Protein AF-A0A430BQP4-F1 (afdb_monomer_lite)

Secondary structure (DSSP, 8-state):
--SSTTTTTS-HHHHHHHHHHHHHHHHHHHHHHHHTT-HHHHHHHHHHHHHHHHHHTT-HHHHHHHHTTGGGGT-S---TTS-HHHHHHHHHHHTTTTT---

Foldseek 3Di:
DPCVVCCVVVDLLVVLVVLLVVLVVLLVVLVVCVVVVVPVSNVVSLVVQLVVLVCQVVPVSNQVSNQVVCVSNVHPHDPPPHGVSVVSNVVSVCSVVVVDDD

Sequence (102 aa):
AMAEEARVRADPELRAGRFVESWQAMQRDRTARERSGDKEGAERLRGRMETLAGGLHRDAQLESALVRRAPGLGLKVVEKDRSIGRELERSLERGRDRGMSL

Structure (mmCIF, N/CA/C/O backbone):
data_AF-A0A430BQP4-F1
#
_entry.id   AF-A0A430BQP4-F1
#
loop_
_atom_site.group_PDB
_atom_site.id
_atom_site.type_symbol
_atom_site.label_atom_id
_atom_site.label_alt_id
_atom_site.label_comp_id
_atom_site.label_asym_id
_atom_site.label_entity_id
_atom_site.label_seq_id
_atom_site.pdbx_PDB_ins_code
_atom_site.Cartn_x
_atom_site.Cartn_y
_atom_site.Cartn_z
_atom_site.occupancy
_atom_site.B_iso_or_equiv
_atom_site.auth_seq_id
_atom_site.auth_comp_id
_atom_site.auth_asym_id
_atom_site.auth_atom_id
_atom_site.pdbx_PDB_model_num
ATOM 1 N N . ALA A 1 1 ? 1.898 -16.234 -30.789 1.00 49.19 1 ALA A N 1
ATOM 2 C CA . ALA A 1 1 ? 1.332 -15.982 -29.450 1.00 49.19 1 ALA A CA 1
ATOM 3 C C . ALA A 1 1 ? 2.291 -15.118 -28.616 1.00 49.19 1 ALA A C 1
ATOM 5 O O . ALA A 1 1 ? 2.940 -15.643 -27.733 1.00 49.19 1 ALA A O 1
ATOM 6 N N . MET A 1 2 ? 2.446 -13.824 -28.941 1.00 52.06 2 MET A N 1
ATOM 7 C CA . MET A 1 2 ? 3.423 -12.916 -28.281 1.00 52.06 2 MET A CA 1
ATOM 8 C C . MET A 1 2 ? 2.921 -11.453 -28.182 1.00 52.06 2 MET A C 1
ATOM 10 O O . MET A 1 2 ? 3.693 -10.541 -27.909 1.00 52.06 2 MET A O 1
ATOM 14 N N . ALA A 1 3 ? 1.647 -11.179 -28.493 1.00 49.12 3 ALA A N 1
ATOM 15 C CA . ALA A 1 3 ? 1.129 -9.806 -28.617 1.00 49.12 3 ALA A CA 1
ATOM 16 C C . ALA A 1 3 ? 0.273 -9.357 -27.420 1.00 49.12 3 ALA A C 1
ATOM 18 O O . ALA A 1 3 ? 0.019 -8.166 -27.253 1.00 49.12 3 ALA A O 1
ATOM 19 N N . GLU A 1 4 ? -0.166 -10.287 -26.572 1.00 45.06 4 GLU A N 1
ATOM 20 C CA . GLU A 1 4 ? -1.063 -9.986 -25.449 1.00 45.06 4 GLU A CA 1
ATOM 21 C C . GLU A 1 4 ? -0.286 -9.534 -24.198 1.00 45.06 4 GLU A C 1
ATOM 23 O O . GLU A 1 4 ? -0.686 -8.592 -23.512 1.00 45.06 4 GLU A O 1
ATOM 28 N N . GLU A 1 5 ? 0.928 -10.059 -24.009 1.00 43.72 5 GLU A N 1
ATOM 29 C CA . GLU A 1 5 ? 1.919 -9.567 -23.037 1.00 43.72 5 GLU A CA 1
ATOM 30 C C . GLU A 1 5 ? 2.393 -8.133 -23.366 1.00 43.72 5 GLU A C 1
ATOM 32 O O . GLU A 1 5 ? 2.785 -7.367 -22.484 1.00 43.72 5 GLU A O 1
ATOM 37 N N . ALA A 1 6 ? 2.267 -7.717 -24.634 1.00 47.44 6 ALA A N 1
ATOM 38 C CA . ALA A 1 6 ? 2.596 -6.376 -25.114 1.00 47.44 6 ALA A CA 1
ATOM 39 C C . ALA A 1 6 ? 1.510 -5.316 -24.828 1.00 47.44 6 ALA A C 1
ATOM 41 O O . ALA A 1 6 ? 1.741 -4.134 -25.067 1.00 47.44 6 ALA A O 1
ATOM 42 N N . ARG A 1 7 ? 0.349 -5.702 -24.281 1.00 43.75 7 ARG A N 1
ATOM 43 C CA . ARG A 1 7 ? -0.763 -4.789 -23.929 1.00 43.75 7 ARG A CA 1
ATOM 44 C C . ARG A 1 7 ? -0.940 -4.602 -22.425 1.00 43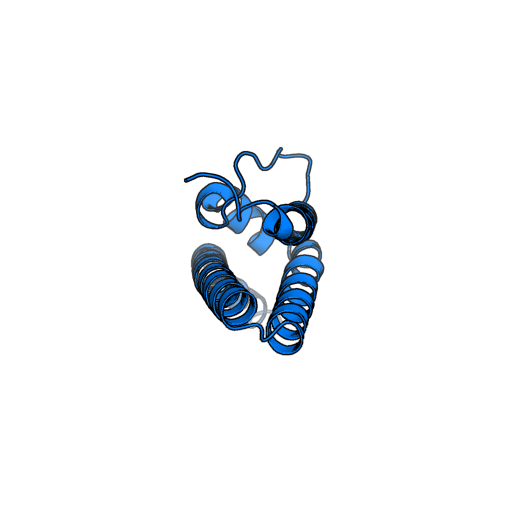.75 7 ARG A C 1
ATOM 46 O O . ARG A 1 7 ? -1.458 -3.592 -21.971 1.00 43.75 7 ARG A O 1
ATOM 53 N N . VAL A 1 8 ? -0.383 -5.501 -21.622 1.00 48.19 8 VAL A N 1
ATOM 54 C CA . VAL A 1 8 ? -0.040 -5.232 -20.212 1.00 48.19 8 VAL A CA 1
ATOM 55 C C . VAL A 1 8 ? 1.035 -4.124 -20.122 1.00 48.19 8 VAL A C 1
ATOM 57 O O . VAL A 1 8 ? 1.121 -3.427 -19.113 1.00 48.19 8 VAL A O 1
ATOM 60 N N . ARG A 1 9 ? 1.753 -3.911 -21.232 1.00 49.41 9 ARG A N 1
ATOM 61 C CA . ARG A 1 9 ? 2.582 -2.765 -21.649 1.00 49.41 9 ARG A CA 1
ATOM 62 C C . ARG A 1 9 ? 1.785 -1.522 -22.122 1.00 49.41 9 ARG A C 1
ATOM 64 O O . ARG A 1 9 ? 2.380 -0.649 -22.737 1.00 49.41 9 ARG A O 1
ATOM 71 N N . ALA A 1 10 ? 0.467 -1.430 -21.895 1.00 57.72 10 ALA A N 1
ATOM 72 C CA . ALA A 1 10 ? -0.336 -0.305 -22.402 1.00 57.72 10 ALA A CA 1
ATOM 73 C C . ALA A 1 10 ? -0.186 1.000 -21.606 1.00 57.72 10 ALA A C 1
ATOM 75 O O . ALA A 1 10 ? -0.288 2.047 -22.219 1.00 57.72 10 ALA A O 1
ATOM 76 N N . ASP A 1 11 ? 0.074 0.961 -20.296 1.00 69.38 11 ASP A N 1
ATOM 77 C CA . ASP A 1 11 ? 0.784 2.039 -19.594 1.00 69.38 11 ASP A CA 1
ATOM 78 C C . ASP A 1 11 ? 1.085 1.591 -18.148 1.00 69.38 11 ASP A C 1
ATOM 80 O O . ASP A 1 11 ? 0.159 1.483 -17.328 1.00 69.38 11 ASP A O 1
ATOM 84 N N . PRO A 1 12 ? 2.341 1.272 -17.787 1.00 71.69 12 PRO A N 1
ATOM 85 C CA . PRO A 1 12 ? 2.686 0.949 -16.401 1.00 71.69 12 PRO A CA 1
ATOM 86 C C . PRO A 1 12 ? 2.355 2.113 -15.453 1.00 71.69 12 PRO A C 1
ATOM 88 O O . PRO A 1 12 ? 2.098 1.892 -14.268 1.00 71.69 12 PRO A O 1
ATOM 91 N N . GLU A 1 13 ? 2.267 3.337 -15.977 1.00 76.81 13 GLU A N 1
ATOM 92 C CA . GLU A 1 13 ? 1.870 4.522 -15.230 1.00 76.81 13 GLU A CA 1
ATOM 93 C C . GLU A 1 13 ? 0.396 4.504 -14.819 1.00 76.81 13 GLU A C 1
ATOM 95 O O . GLU A 1 13 ? 0.070 4.853 -13.684 1.00 76.81 13 GLU A O 1
ATOM 100 N N . LEU A 1 14 ? -0.496 4.036 -15.697 1.00 81.81 14 LEU A N 1
ATOM 101 C CA . LEU A 1 14 ? -1.923 3.891 -15.390 1.00 81.81 14 LEU A CA 1
ATOM 102 C C . LEU A 1 14 ? -2.167 2.793 -14.355 1.00 81.81 14 LEU A C 1
ATOM 104 O O . LEU A 1 14 ? -3.001 2.955 -13.459 1.00 81.81 14 LEU A O 1
ATOM 108 N N . ARG A 1 15 ? -1.425 1.680 -14.442 1.00 82.00 15 ARG A N 1
ATOM 109 C CA . ARG A 1 15 ? -1.501 0.612 -13.433 1.00 82.00 15 ARG A CA 1
ATOM 110 C C . ARG A 1 15 ? -0.993 1.108 -12.081 1.00 82.00 15 ARG A C 1
ATOM 112 O O . ARG A 1 15 ? -1.640 0.850 -11.070 1.00 82.00 15 ARG A O 1
ATOM 119 N N . ALA A 1 16 ? 0.107 1.860 -12.070 1.00 85.62 16 ALA A N 1
ATOM 120 C CA . ALA A 1 16 ? 0.623 2.488 -10.862 1.00 85.62 16 ALA A CA 1
ATOM 121 C C . ALA A 1 16 ? -0.365 3.514 -10.279 1.00 85.62 16 ALA A C 1
ATOM 123 O O . ALA A 1 16 ? -0.591 3.516 -9.074 1.00 85.62 16 ALA A O 1
ATOM 124 N N . GLY A 1 17 ? -1.005 4.335 -11.119 1.00 86.62 17 GLY A N 1
ATOM 125 C CA . GLY A 1 17 ? -2.046 5.280 -10.702 1.00 86.62 17 GLY A CA 1
ATOM 126 C C . GLY A 1 17 ? -3.221 4.584 -10.016 1.00 86.62 17 GLY A C 1
ATOM 127 O O . GLY A 1 17 ? -3.513 4.871 -8.858 1.00 86.62 17 GLY A O 1
ATOM 128 N N . ARG A 1 18 ? -3.811 3.574 -10.668 1.00 85.19 18 ARG A N 1
ATOM 129 C CA . ARG A 1 18 ? -4.892 2.763 -10.080 1.00 85.19 18 ARG A CA 1
ATOM 130 C C . ARG A 1 18 ? -4.480 2.058 -8.793 1.00 85.19 18 ARG A C 1
ATOM 132 O O . ARG A 1 18 ? -5.287 1.938 -7.874 1.00 85.19 18 ARG A O 1
ATOM 139 N N . PHE A 1 19 ? -3.242 1.573 -8.728 1.00 88.38 19 PHE A N 1
ATOM 140 C CA . PHE A 1 19 ? -2.715 0.957 -7.517 1.00 88.38 19 PHE A CA 1
ATOM 141 C C . PHE A 1 19 ? -2.656 1.975 -6.375 1.00 88.38 19 PHE A C 1
ATOM 143 O O . PHE A 1 19 ? -3.128 1.673 -5.286 1.00 88.38 19 PHE A O 1
ATOM 150 N N . VAL A 1 20 ? -2.147 3.187 -6.626 1.00 87.38 20 VAL A N 1
ATOM 151 C CA . VAL A 1 20 ? -2.081 4.267 -5.628 1.00 87.38 20 VAL A CA 1
ATOM 152 C C . VAL A 1 20 ? -3.474 4.654 -5.139 1.00 87.38 20 VAL A C 1
ATOM 154 O O . VAL A 1 20 ? -3.689 4.725 -3.932 1.00 87.38 20 VAL A O 1
ATOM 157 N N . GLU A 1 21 ? -4.430 4.844 -6.047 1.00 88.75 21 GLU A N 1
ATOM 158 C CA . GLU A 1 21 ? -5.811 5.185 -5.688 1.00 88.75 21 GLU A CA 1
ATOM 159 C C .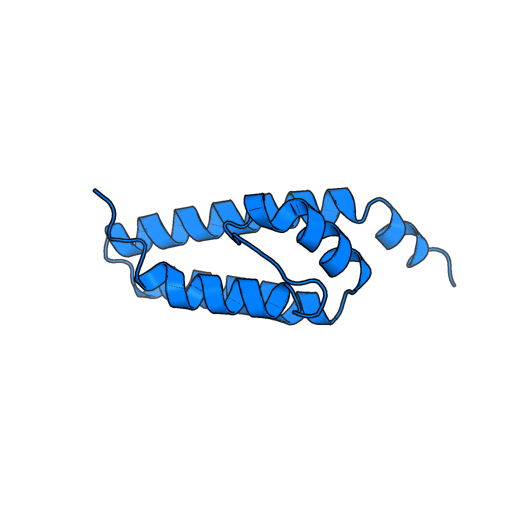 GLU A 1 21 ? -6.472 4.088 -4.844 1.00 88.75 21 GLU A C 1
ATOM 161 O O . GLU A 1 21 ? -7.031 4.365 -3.781 1.00 88.75 21 GLU A O 1
ATOM 166 N N . SER A 1 22 ? -6.354 2.828 -5.272 1.00 88.75 22 SER A N 1
ATOM 167 C CA . SER A 1 22 ? -6.898 1.679 -4.541 1.00 88.75 22 SER A CA 1
ATOM 168 C C . SER A 1 22 ? -6.229 1.514 -3.171 1.00 88.75 22 SER A C 1
ATOM 170 O O . SER A 1 22 ? -6.904 1.294 -2.166 1.00 88.75 22 SER A O 1
ATOM 172 N N . TRP A 1 23 ? -4.907 1.704 -3.101 1.00 89.00 23 TRP A N 1
ATOM 173 C CA . TRP A 1 23 ? -4.130 1.678 -1.861 1.00 89.00 23 TRP A CA 1
ATOM 174 C C . TRP A 1 23 ? -4.598 2.741 -0.866 1.00 89.00 23 TRP A C 1
ATOM 176 O O . TRP A 1 23 ? -4.864 2.428 0.295 1.00 89.00 23 TRP A O 1
ATOM 186 N N . GLN A 1 24 ? -4.749 3.989 -1.316 1.00 86.50 24 GLN A N 1
ATOM 187 C CA . GLN A 1 24 ? -5.258 5.076 -0.481 1.00 86.50 24 GLN A CA 1
ATOM 188 C C . GLN A 1 24 ? -6.694 4.815 -0.017 1.00 86.50 24 GLN A C 1
ATOM 190 O O . GLN A 1 24 ? -7.002 5.038 1.154 1.00 86.50 24 GLN A O 1
ATOM 195 N N . ALA A 1 25 ? -7.565 4.320 -0.901 1.00 89.94 25 ALA A N 1
ATOM 196 C CA . ALA A 1 25 ? -8.941 3.982 -0.552 1.00 89.94 25 ALA A CA 1
ATOM 197 C C . ALA A 1 25 ? -8.999 2.902 0.542 1.00 89.94 25 ALA A C 1
ATOM 199 O O . ALA A 1 25 ? -9.688 3.093 1.543 1.00 89.94 25 ALA A O 1
ATOM 200 N N . MET A 1 26 ? -8.216 1.823 0.414 1.00 89.88 26 MET A N 1
ATOM 201 C CA . MET A 1 26 ? -8.135 0.771 1.436 1.00 89.88 26 MET A CA 1
ATOM 202 C C . MET A 1 26 ? -7.568 1.288 2.761 1.00 89.88 26 MET A C 1
ATOM 204 O O . MET A 1 26 ? -8.085 0.931 3.815 1.00 89.88 26 MET A O 1
ATOM 208 N N . GLN A 1 27 ? -6.558 2.165 2.737 1.00 84.56 27 GLN A N 1
ATOM 209 C CA . GLN A 1 27 ? -6.025 2.782 3.958 1.00 84.56 27 GLN A CA 1
ATOM 210 C C . GLN A 1 27 ? -7.064 3.664 4.665 1.00 84.56 27 GLN A C 1
ATOM 212 O O . GLN A 1 27 ? -7.150 3.655 5.895 1.00 84.56 27 GLN A O 1
ATOM 217 N N . ARG A 1 28 ? -7.875 4.413 3.904 1.00 86.31 28 ARG A N 1
ATOM 218 C CA . ARG A 1 28 ? -8.975 5.220 4.455 1.00 86.31 28 ARG A CA 1
ATOM 219 C C . ARG A 1 28 ? -10.068 4.340 5.058 1.00 86.31 28 ARG A C 1
ATOM 221 O O . ARG A 1 28 ? -10.499 4.630 6.170 1.00 86.31 28 ARG A O 1
ATOM 228 N N . ASP A 1 29 ? -10.466 3.268 4.371 1.00 89.31 29 ASP A N 1
ATOM 229 C CA . ASP A 1 29 ? -11.472 2.317 4.868 1.00 89.31 29 ASP A CA 1
ATOM 230 C C . ASP A 1 29 ? -10.968 1.591 6.125 1.00 89.31 29 ASP A C 1
ATOM 232 O O . ASP A 1 29 ? -11.674 1.521 7.127 1.00 89.31 29 ASP A O 1
ATOM 236 N N . ARG A 1 30 ? -9.697 1.166 6.129 1.00 85.62 30 ARG A N 1
ATOM 237 C CA . ARG A 1 30 ? -9.026 0.578 7.296 1.00 85.62 30 ARG A CA 1
ATOM 238 C C . ARG A 1 30 ? -9.051 1.540 8.480 1.00 85.62 30 ARG A C 1
ATOM 240 O O . ARG A 1 30 ? -9.517 1.162 9.546 1.00 85.62 30 ARG A O 1
ATOM 247 N N . THR A 1 31 ? -8.648 2.796 8.279 1.00 84.06 31 THR A N 1
ATOM 248 C CA . THR A 1 31 ? -8.656 3.818 9.341 1.00 84.06 31 THR A CA 1
ATOM 249 C C . THR A 1 31 ? -10.072 4.088 9.860 1.00 84.06 31 THR A C 1
ATOM 251 O O . THR A 1 31 ? -10.270 4.256 11.062 1.00 84.06 31 THR A O 1
ATOM 254 N N . ALA A 1 32 ? -11.071 4.131 8.974 1.00 87.56 32 ALA A N 1
ATOM 255 C CA . ALA A 1 32 ? -12.467 4.320 9.362 1.00 87.56 32 ALA A CA 1
ATOM 256 C C . ALA A 1 32 ? -12.985 3.149 10.213 1.00 87.56 32 ALA A C 1
ATOM 258 O O . ALA A 1 32 ? -13.617 3.376 11.244 1.00 87.56 32 ALA A O 1
ATOM 259 N N . ARG A 1 33 ? -12.653 1.909 9.833 1.00 87.19 33 ARG A N 1
ATOM 260 C CA . ARG A 1 33 ? -12.989 0.695 10.590 1.00 87.19 33 ARG A CA 1
ATOM 261 C C . ARG A 1 33 ? -12.277 0.632 11.934 1.00 87.19 33 ARG A C 1
ATOM 263 O O . ARG A 1 33 ? -12.935 0.399 12.942 1.00 87.19 33 ARG A O 1
ATOM 270 N N . GLU A 1 34 ? -10.978 0.937 11.977 1.00 83.62 34 GLU A N 1
ATOM 271 C CA . GLU A 1 34 ? -10.211 1.034 13.227 1.00 83.62 34 GLU A CA 1
ATOM 272 C C . GLU A 1 34 ? -10.845 2.049 14.188 1.00 83.62 34 GLU A C 1
ATOM 274 O O . GLU A 1 34 ? -11.046 1.738 15.362 1.00 83.62 34 GLU A O 1
ATOM 279 N N . ARG A 1 35 ? -11.230 3.233 13.687 1.00 84.38 35 ARG A N 1
ATOM 280 C CA . ARG A 1 35 ? -11.916 4.271 14.479 1.00 84.38 35 ARG A CA 1
ATOM 281 C C . ARG A 1 35 ? -13.310 3.853 14.942 1.00 84.38 35 ARG A C 1
ATOM 283 O O . ARG A 1 35 ? -13.718 4.234 16.032 1.00 84.38 35 ARG A O 1
ATOM 290 N N . SER A 1 36 ? -14.025 3.071 14.138 1.00 88.69 36 SER A N 1
ATOM 291 C CA . SER A 1 36 ? -15.337 2.519 14.491 1.00 88.69 36 SER A CA 1
ATOM 292 C C . SER A 1 36 ? -15.256 1.317 15.446 1.00 88.69 36 SER A C 1
ATOM 294 O O . SER A 1 36 ? -16.296 0.815 15.866 1.00 88.69 36 SER A O 1
ATOM 296 N N . GLY A 1 37 ? -14.054 0.825 15.770 1.00 88.00 37 GLY A N 1
ATOM 297 C CA . GLY A 1 37 ? -13.851 -0.376 16.585 1.00 88.00 37 GLY A CA 1
ATOM 298 C C . GLY A 1 37 ? -13.922 -1.701 15.810 1.00 88.00 37 GLY A C 1
ATOM 299 O O . GLY A 1 37 ? -13.740 -2.759 16.413 1.00 88.00 37 GLY A O 1
ATOM 300 N N . ASP A 1 38 ? -14.112 -1.665 14.487 1.00 88.88 38 ASP A N 1
ATOM 301 C CA . ASP A 1 38 ? -14.078 -2.828 13.590 1.00 88.88 38 ASP A CA 1
ATOM 302 C C . ASP A 1 38 ? -12.623 -3.237 13.293 1.00 88.88 38 ASP A C 1
ATOM 304 O O . ASP A 1 38 ? -12.072 -3.024 12.208 1.00 88.88 38 ASP A O 1
ATOM 308 N N . LYS A 1 39 ? -11.968 -3.816 14.305 1.00 84.50 39 LYS A N 1
ATOM 309 C CA . LYS A 1 39 ? -10.594 -4.328 14.187 1.00 84.50 39 LYS A CA 1
ATOM 310 C C . LYS A 1 39 ? -10.500 -5.472 13.182 1.00 84.50 39 LYS A C 1
ATOM 312 O O . LYS A 1 39 ? -9.506 -5.581 12.474 1.00 84.50 39 LYS A O 1
ATOM 317 N N . GLU A 1 40 ? -11.527 -6.311 13.100 1.00 88.44 40 GLU A N 1
ATOM 318 C CA . GLU A 1 40 ? -11.525 -7.467 12.208 1.00 88.44 40 GLU A CA 1
ATOM 319 C C . GLU A 1 40 ? -11.572 -7.035 10.735 1.00 88.44 40 GLU A C 1
ATOM 321 O O . GLU A 1 40 ? -10.790 -7.513 9.91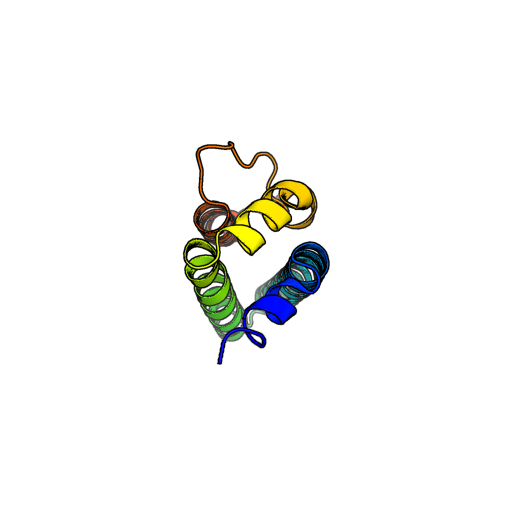5 1.00 88.44 40 GLU A O 1
ATOM 326 N N . GLY A 1 41 ? -12.424 -6.067 10.394 1.00 87.88 41 GLY A N 1
ATOM 327 C CA . GLY A 1 41 ? -12.477 -5.471 9.065 1.00 87.88 41 GLY A CA 1
ATOM 328 C C . GLY A 1 41 ? -11.204 -4.699 8.710 1.00 87.88 41 GLY A C 1
ATOM 329 O O . GLY A 1 41 ? -10.740 -4.777 7.570 1.00 87.88 41 GLY A O 1
ATOM 330 N N . ALA A 1 42 ? -10.591 -4.015 9.680 1.00 87.12 42 ALA A N 1
ATOM 331 C CA . ALA A 1 42 ? -9.291 -3.371 9.499 1.00 87.12 42 ALA A CA 1
ATOM 332 C C . ALA A 1 42 ? -8.166 -4.378 9.192 1.00 87.12 42 ALA A C 1
ATOM 334 O O . ALA A 1 42 ? -7.372 -4.149 8.275 1.00 87.12 42 ALA A O 1
ATOM 335 N N . GLU A 1 43 ? -8.122 -5.511 9.898 1.00 87.19 43 GLU A N 1
ATOM 336 C CA . GLU A 1 43 ? -7.146 -6.582 9.658 1.00 87.19 43 GLU A CA 1
ATOM 337 C C . GLU A 1 43 ? -7.386 -7.295 8.319 1.00 87.19 43 GLU A C 1
ATOM 339 O O . GLU A 1 43 ? -6.434 -7.571 7.587 1.00 87.19 43 GLU A O 1
ATOM 344 N N . ARG A 1 44 ? -8.648 -7.517 7.920 1.00 90.31 44 ARG A N 1
ATOM 345 C CA . ARG A 1 44 ? -8.982 -8.058 6.586 1.00 90.31 44 ARG A CA 1
ATOM 346 C C . ARG A 1 44 ? -8.464 -7.158 5.461 1.00 90.31 44 ARG A C 1
ATOM 348 O O . ARG A 1 44 ? -7.908 -7.654 4.479 1.00 90.31 44 ARG A O 1
ATOM 355 N N . LEU A 1 45 ? -8.629 -5.839 5.592 1.00 89.50 45 LEU A N 1
ATOM 356 C CA . LEU A 1 45 ? -8.077 -4.880 4.632 1.00 89.50 45 LEU A CA 1
ATOM 357 C C . LEU A 1 45 ? -6.552 -4.891 4.647 1.00 89.50 45 LEU A C 1
ATOM 359 O O . LEU A 1 45 ? -5.948 -4.937 3.578 1.00 89.50 45 LEU A O 1
ATOM 363 N N . ARG A 1 46 ? -5.933 -4.918 5.833 1.00 86.19 46 ARG A N 1
ATOM 364 C CA . ARG A 1 46 ? -4.476 -5.019 5.992 1.00 86.19 46 ARG A CA 1
ATOM 365 C C . ARG A 1 46 ? -3.916 -6.233 5.242 1.00 86.19 46 ARG A C 1
ATOM 367 O O . ARG A 1 46 ? -3.037 -6.050 4.408 1.00 86.19 46 ARG A O 1
ATOM 374 N N . GLY A 1 47 ? -4.489 -7.425 5.424 1.00 89.94 47 GLY A N 1
ATOM 375 C CA . GLY A 1 47 ? -4.045 -8.637 4.718 1.00 89.94 47 GLY A CA 1
ATOM 376 C C . GLY A 1 47 ? -4.211 -8.560 3.193 1.00 89.94 47 GLY A C 1
ATOM 377 O O . GLY A 1 47 ? -3.368 -9.045 2.430 1.00 89.94 47 GLY A O 1
ATOM 378 N N . ARG A 1 48 ? -5.264 -7.884 2.712 1.00 89.94 48 ARG A N 1
ATOM 379 C CA . ARG A 1 48 ? -5.449 -7.627 1.274 1.00 89.94 48 ARG A CA 1
ATOM 380 C C . ARG A 1 48 ? -4.392 -6.665 0.729 1.00 89.94 48 ARG A C 1
ATOM 382 O O . ARG A 1 48 ? -3.882 -6.882 -0.369 1.00 89.94 48 ARG A O 1
ATOM 389 N N . MET A 1 49 ? -4.042 -5.634 1.496 1.00 89.25 49 MET A N 1
ATOM 390 C CA . MET A 1 49 ? -2.976 -4.694 1.151 1.00 89.25 49 MET A CA 1
ATOM 391 C C . MET A 1 49 ? -1.594 -5.369 1.173 1.00 89.25 49 MET A C 1
ATOM 393 O O . MET A 1 49 ? -0.824 -5.171 0.238 1.00 89.25 49 MET A O 1
ATOM 397 N N . GLU A 1 50 ? -1.304 -6.231 2.152 1.00 88.19 50 GLU A N 1
ATOM 398 C CA . GLU A 1 50 ? -0.074 -7.045 2.190 1.00 88.19 50 GLU A CA 1
ATOM 399 C C . GLU A 1 50 ? 0.044 -7.937 0.948 1.00 88.19 50 GLU A C 1
ATOM 401 O O . GLU A 1 50 ? 1.074 -7.946 0.281 1.00 88.19 50 GLU A O 1
ATOM 406 N N . THR A 1 51 ? -1.043 -8.605 0.549 1.00 89.44 51 THR A N 1
ATOM 407 C CA . THR A 1 51 ? -1.057 -9.438 -0.667 1.00 89.44 51 THR A CA 1
ATOM 408 C C . THR A 1 51 ? -0.749 -8.619 -1.929 1.00 89.44 51 THR A C 1
ATOM 410 O O . THR A 1 51 ? 0.010 -9.059 -2.796 1.00 89.44 51 THR A O 1
ATOM 413 N N . LEU A 1 52 ? -1.308 -7.408 -2.036 1.00 87.50 52 LEU A N 1
ATOM 414 C CA . LEU A 1 52 ? -1.051 -6.493 -3.154 1.00 87.50 52 LEU A CA 1
ATOM 415 C C . LEU A 1 52 ? 0.398 -5.991 -3.176 1.00 87.50 52 LEU A C 1
ATOM 417 O O . LEU A 1 52 ? 0.992 -5.882 -4.248 1.00 87.50 52 LEU A O 1
ATOM 421 N N . ALA A 1 53 ? 0.973 -5.712 -2.008 1.00 87.31 53 ALA A N 1
ATOM 422 C CA . ALA A 1 53 ? 2.361 -5.291 -1.871 1.00 87.31 53 ALA A CA 1
ATOM 423 C C . ALA A 1 53 ? 3.358 -6.437 -2.138 1.00 87.31 53 ALA A C 1
ATOM 425 O O . ALA A 1 53 ? 4.380 -6.220 -2.787 1.00 87.31 53 ALA A O 1
ATOM 426 N N . GLY A 1 54 ? 3.041 -7.671 -1.741 1.00 85.06 54 GLY A N 1
ATOM 427 C CA . GLY A 1 54 ? 3.856 -8.851 -2.047 1.00 85.06 54 GLY A CA 1
ATOM 428 C C . GLY A 1 54 ? 3.845 -9.227 -3.535 1.00 85.06 54 GLY A C 1
ATOM 429 O O . GLY A 1 54 ? 4.854 -9.675 -4.081 1.00 85.06 54 GLY A O 1
ATOM 430 N N . GLY A 1 55 ? 2.727 -8.990 -4.232 1.00 84.56 55 GLY A N 1
ATOM 431 C CA . GLY A 1 55 ? 2.627 -9.191 -5.684 1.00 84.56 55 GLY A CA 1
ATOM 432 C C . GLY A 1 55 ? 3.488 -8.225 -6.506 1.00 84.56 55 GLY A C 1
ATOM 433 O O . GLY A 1 55 ? 3.843 -8.523 -7.642 1.00 84.56 55 GLY A O 1
ATOM 434 N N . LEU A 1 56 ? 3.865 -7.093 -5.917 1.00 84.44 56 LEU A N 1
ATOM 435 C CA . LEU A 1 56 ? 4.580 -6.002 -6.571 1.00 84.44 56 LEU A CA 1
ATOM 436 C C . LEU A 1 56 ? 6.029 -6.345 -6.919 1.00 84.44 56 LEU A C 1
ATOM 438 O O . LEU A 1 56 ? 6.498 -6.002 -8.001 1.00 84.44 56 LEU A O 1
ATOM 442 N N . HIS A 1 57 ? 6.696 -7.119 -6.062 1.00 79.56 57 HIS A N 1
ATOM 443 C CA . HIS A 1 57 ? 8.045 -7.620 -6.329 1.00 79.56 57 HIS A CA 1
ATOM 444 C C . HIS A 1 57 ? 8.107 -8.529 -7.574 1.00 79.56 57 HIS A C 1
ATOM 446 O O . HIS A 1 57 ? 9.162 -8.681 -8.183 1.00 79.56 57 HIS A O 1
ATOM 452 N N . ARG A 1 58 ? 6.974 -9.121 -7.985 1.00 81.56 58 ARG A N 1
ATOM 453 C CA . ARG A 1 58 ? 6.890 -9.956 -9.195 1.00 81.56 58 ARG A CA 1
ATOM 454 C C . ARG A 1 58 ? 6.778 -9.141 -10.488 1.00 81.56 58 ARG A C 1
ATOM 456 O O . ARG A 1 58 ? 6.910 -9.722 -11.560 1.00 81.56 58 ARG A O 1
ATOM 463 N N . ASP A 1 59 ? 6.542 -7.828 -10.411 1.00 82.94 59 ASP A N 1
ATOM 464 C CA . ASP A 1 59 ? 6.291 -6.964 -11.570 1.00 82.94 59 ASP A CA 1
ATOM 465 C C . ASP A 1 59 ? 7.210 -5.725 -11.549 1.00 82.94 59 ASP A C 1
ATOM 467 O O . ASP A 1 59 ? 6.849 -4.639 -11.091 1.00 82.94 59 ASP A O 1
ATOM 471 N N . ALA A 1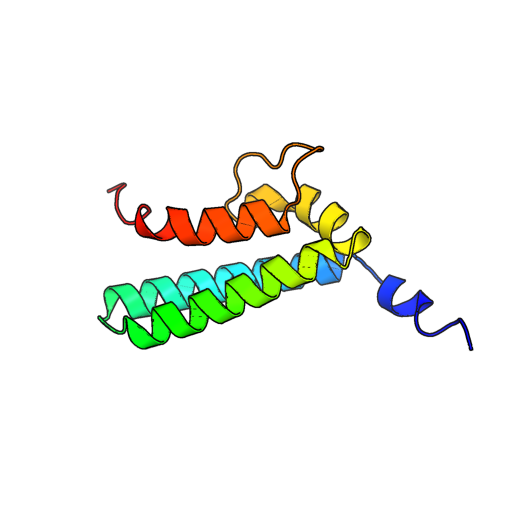 60 ? 8.434 -5.886 -12.069 1.00 77.88 60 ALA A N 1
ATOM 472 C CA . ALA A 1 60 ? 9.479 -4.852 -12.050 1.00 77.88 60 ALA A CA 1
ATOM 473 C C . ALA A 1 60 ? 9.089 -3.546 -12.779 1.00 77.88 60 ALA A C 1
ATOM 475 O O . ALA A 1 60 ? 9.554 -2.458 -12.420 1.00 77.88 60 ALA A O 1
ATOM 476 N N . GLN A 1 61 ? 8.223 -3.636 -13.798 1.00 80.94 61 GLN A N 1
ATOM 477 C CA . GLN A 1 61 ? 7.732 -2.471 -14.543 1.00 80.94 61 GLN A CA 1
ATOM 478 C C . GLN A 1 61 ? 6.751 -1.649 -13.698 1.00 80.94 61 GLN A C 1
ATOM 480 O O . GLN A 1 61 ? 6.837 -0.419 -13.671 1.00 80.94 61 GLN A O 1
ATOM 485 N N . LEU A 1 62 ? 5.850 -2.318 -12.972 1.00 81.81 62 LEU A N 1
ATOM 486 C CA . LEU A 1 62 ? 4.935 -1.667 -12.037 1.00 81.81 62 LEU A CA 1
ATOM 487 C C . LEU A 1 62 ? 5.681 -1.089 -10.829 1.00 81.81 62 LEU A C 1
ATOM 489 O O . LEU A 1 62 ? 5.412 0.046 -10.438 1.00 81.81 62 LEU A O 1
ATOM 493 N N . GLU A 1 63 ? 6.638 -1.837 -10.274 1.00 83.69 63 GLU A N 1
ATOM 494 C CA . GLU A 1 63 ? 7.484 -1.378 -9.169 1.00 83.69 63 GLU A CA 1
ATOM 495 C C . GLU A 1 63 ? 8.207 -0.075 -9.544 1.00 83.69 63 GLU A C 1
ATOM 497 O O . GLU A 1 63 ? 8.087 0.922 -8.834 1.00 83.69 63 GLU A O 1
ATOM 502 N N . SER A 1 64 ? 8.842 -0.019 -10.719 1.00 82.12 64 SER A N 1
ATOM 503 C CA . SER A 1 64 ? 9.508 1.196 -11.214 1.00 82.12 64 SER A CA 1
ATOM 504 C C . SER A 1 64 ? 8.556 2.389 -11.385 1.00 82.12 64 SER A C 1
ATOM 506 O O . SER A 1 64 ? 8.919 3.528 -11.079 1.00 82.12 64 SER A O 1
ATOM 508 N N . ALA A 1 65 ? 7.329 2.153 -11.860 1.00 85.44 65 ALA A N 1
ATOM 509 C CA . ALA A 1 65 ? 6.317 3.199 -12.028 1.00 85.44 65 ALA A CA 1
ATOM 510 C C . ALA A 1 65 ? 5.728 3.682 -10.690 1.00 85.44 65 ALA A C 1
ATOM 512 O O . ALA A 1 65 ? 5.370 4.857 -10.557 1.00 85.44 65 ALA A O 1
ATOM 513 N N . LEU A 1 66 ? 5.651 2.802 -9.690 1.00 85.25 66 LEU A N 1
ATOM 514 C CA . LEU A 1 66 ? 5.230 3.147 -8.336 1.00 85.25 66 LEU A CA 1
ATOM 515 C C . LEU A 1 66 ? 6.329 3.844 -7.544 1.00 85.25 66 LEU A C 1
ATOM 517 O O . LEU A 1 66 ? 5.996 4.723 -6.763 1.00 85.25 66 LEU A O 1
ATOM 521 N N . VAL A 1 67 ? 7.614 3.541 -7.763 1.00 82.31 67 VAL A N 1
ATOM 522 C CA . VAL A 1 67 ? 8.736 4.270 -7.134 1.00 82.31 67 VAL A CA 1
ATOM 523 C C . VAL A 1 67 ? 8.647 5.763 -7.443 1.00 82.31 67 VAL A C 1
ATOM 525 O O . VAL A 1 67 ? 8.785 6.592 -6.547 1.00 82.31 67 VAL A O 1
ATOM 528 N N . ARG A 1 68 ? 8.294 6.121 -8.684 1.00 80.50 68 ARG A N 1
ATOM 529 C CA . ARG A 1 68 ? 8.045 7.518 -9.088 1.00 80.50 68 ARG A CA 1
ATOM 530 C C . ARG A 1 68 ? 6.826 8.143 -8.394 1.00 80.50 68 ARG A C 1
ATOM 532 O O . ARG A 1 68 ? 6.761 9.358 -8.254 1.00 80.50 68 ARG A O 1
ATOM 539 N N . ARG A 1 69 ? 5.869 7.320 -7.953 1.00 78.75 69 ARG A N 1
ATOM 540 C CA . ARG A 1 69 ? 4.622 7.708 -7.266 1.00 78.75 69 ARG A CA 1
ATOM 541 C C . ARG A 1 69 ? 4.627 7.392 -5.765 1.00 78.75 69 ARG A C 1
ATOM 543 O O . ARG A 1 69 ? 3.602 7.555 -5.106 1.00 78.75 69 ARG A O 1
ATOM 550 N N . ALA A 1 70 ? 5.768 6.991 -5.209 1.00 79.12 70 ALA A N 1
ATOM 551 C CA . ALA A 1 70 ? 5.965 6.683 -3.799 1.00 79.12 70 ALA A CA 1
ATOM 552 C C . ALA A 1 70 ? 5.395 7.737 -2.826 1.00 79.12 70 ALA A C 1
ATOM 554 O O . ALA A 1 70 ? 4.712 7.333 -1.878 1.00 79.12 70 ALA A O 1
ATOM 555 N N . PRO A 1 71 ? 5.560 9.060 -3.054 1.00 75.06 71 PRO A N 1
ATOM 556 C CA . PRO A 1 71 ? 4.945 10.065 -2.184 1.00 75.06 71 PRO A CA 1
ATOM 557 C C . PRO A 1 71 ? 3.413 9.955 -2.119 1.00 75.06 71 PRO A C 1
ATOM 559 O O . PRO A 1 71 ? 2.833 10.147 -1.052 1.00 75.06 71 PRO A O 1
ATOM 562 N N . GLY A 1 72 ? 2.751 9.552 -3.211 1.00 76.19 72 GLY A N 1
ATOM 563 C CA . GLY A 1 72 ? 1.307 9.295 -3.240 1.00 76.19 72 GLY A CA 1
ATOM 564 C C . GLY A 1 72 ? 0.884 8.059 -2.437 1.00 76.19 72 GLY A C 1
ATOM 565 O O . GLY A 1 72 ? -0.253 7.973 -1.990 1.00 76.19 72 GLY A O 1
ATOM 566 N N . LEU A 1 73 ? 1.789 7.119 -2.176 1.00 78.56 73 LEU A N 1
ATOM 567 C CA . LEU A 1 73 ? 1.533 5.949 -1.325 1.00 78.56 73 LEU A CA 1
ATOM 568 C C . LEU A 1 73 ? 1.801 6.232 0.163 1.00 78.56 73 LEU A C 1
ATOM 570 O O . LEU A 1 73 ? 1.685 5.340 1.006 1.00 78.56 73 LEU A O 1
ATOM 574 N N . GLY A 1 74 ? 2.176 7.471 0.502 1.00 73.00 74 GLY A N 1
ATOM 575 C CA . GLY A 1 74 ? 2.592 7.843 1.851 1.00 73.00 74 GLY A CA 1
ATOM 576 C C . GLY A 1 74 ? 3.962 7.276 2.231 1.00 73.00 74 GLY A C 1
ATOM 577 O O . GLY A 1 74 ? 4.222 7.092 3.425 1.00 73.00 74 GLY A O 1
ATOM 578 N N . LEU A 1 75 ? 4.806 6.985 1.234 1.00 77.31 75 LEU A N 1
ATOM 579 C CA . LEU A 1 75 ? 6.200 6.579 1.392 1.00 77.31 75 LEU A CA 1
ATOM 580 C C . LEU A 1 75 ? 7.080 7.823 1.200 1.00 77.31 75 LEU A C 1
ATOM 582 O O . LEU A 1 75 ? 7.028 8.464 0.153 1.00 77.31 75 LEU A O 1
ATOM 586 N N . LYS A 1 76 ? 7.864 8.198 2.220 1.00 61.31 76 LYS A N 1
ATOM 587 C CA . LYS A 1 76 ? 8.670 9.437 2.190 1.00 61.31 76 LYS A CA 1
ATOM 588 C C . LYS A 1 76 ? 9.903 9.327 1.291 1.00 61.31 76 LYS A C 1
ATOM 590 O O . LYS A 1 76 ? 10.253 10.296 0.632 1.00 61.31 76 LYS A O 1
ATOM 595 N N . VAL A 1 77 ? 10.548 8.162 1.266 1.00 59.44 77 VAL A N 1
ATOM 596 C CA . VAL A 1 77 ? 11.712 7.863 0.423 1.00 59.44 77 VAL A CA 1
ATOM 597 C C . VAL A 1 77 ? 11.667 6.375 0.107 1.00 59.44 77 VAL A C 1
ATOM 599 O O . VAL A 1 77 ? 11.690 5.549 1.018 1.00 59.44 77 VAL A O 1
ATOM 602 N N . VAL A 1 78 ? 11.606 6.033 -1.176 1.00 62.22 78 VAL A N 1
ATOM 603 C CA . VAL A 1 78 ? 11.900 4.672 -1.631 1.00 62.22 78 VAL A CA 1
ATOM 604 C C . VAL A 1 78 ? 13.303 4.734 -2.204 1.00 62.22 78 VAL A C 1
ATOM 606 O O . VAL A 1 78 ? 13.524 5.321 -3.260 1.00 62.22 78 VAL A O 1
ATOM 609 N N . GLU A 1 79 ? 14.274 4.229 -1.447 1.00 60.53 79 GLU A N 1
ATOM 610 C CA . GLU A 1 79 ? 15.643 4.122 -1.941 1.00 60.53 79 GLU A CA 1
ATOM 611 C C . GLU A 1 79 ? 15.660 3.217 -3.175 1.00 60.53 79 GLU A C 1
ATOM 613 O O . GLU A 1 79 ? 14.958 2.210 -3.216 1.00 60.53 79 GLU A O 1
ATOM 618 N N . LYS A 1 80 ? 16.466 3.571 -4.179 1.00 52.19 80 LYS A N 1
ATOM 619 C CA . LYS A 1 80 ? 16.521 2.885 -5.480 1.00 52.19 80 LYS A CA 1
ATOM 620 C C . LYS A 1 80 ? 16.907 1.396 -5.375 1.00 52.19 80 LYS A C 1
ATOM 622 O O . LYS A 1 80 ? 16.627 0.637 -6.293 1.00 52.19 80 LYS A O 1
ATOM 627 N N . ASP A 1 81 ? 17.511 1.005 -4.253 1.00 57.91 81 ASP A N 1
ATOM 628 C CA . ASP A 1 81 ? 17.920 -0.364 -3.908 1.00 57.91 81 ASP A CA 1
ATOM 629 C C . ASP A 1 81 ? 16.845 -1.146 -3.123 1.00 57.91 81 ASP A C 1
ATOM 631 O O . ASP A 1 81 ? 16.978 -2.335 -2.841 1.00 57.91 81 ASP A O 1
ATOM 635 N N . ARG A 1 82 ? 15.756 -0.477 -2.725 1.00 66.50 82 ARG A N 1
ATOM 636 C CA . ARG A 1 82 ? 14.756 -1.013 -1.801 1.00 66.50 82 ARG A CA 1
ATOM 637 C C . A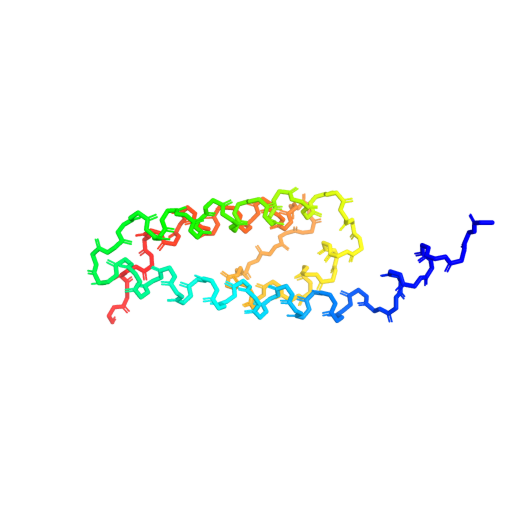RG A 1 82 ? 13.435 -1.237 -2.540 1.00 66.50 82 ARG A C 1
ATOM 639 O O . ARG A 1 82 ? 12.807 -0.287 -2.996 1.00 66.50 82 ARG A O 1
ATOM 646 N N . SER A 1 83 ? 12.986 -2.494 -2.612 1.00 78.69 83 SER A N 1
ATOM 647 C CA . SER A 1 83 ? 11.711 -2.846 -3.263 1.00 78.69 83 SER A CA 1
ATOM 648 C C . SER A 1 83 ? 10.536 -2.097 -2.625 1.00 78.69 83 SER A C 1
ATOM 650 O O . SER A 1 83 ? 10.372 -2.084 -1.396 1.00 78.69 83 SER A O 1
ATOM 652 N N . ILE A 1 84 ? 9.708 -1.482 -3.475 1.00 83.44 84 ILE A N 1
ATOM 653 C CA . ILE A 1 84 ? 8.556 -0.688 -3.041 1.00 83.44 84 ILE A CA 1
ATOM 654 C C . ILE A 1 84 ? 7.496 -1.543 -2.352 1.00 83.44 84 ILE A C 1
ATOM 656 O O . ILE A 1 84 ? 6.880 -1.069 -1.402 1.00 83.44 84 ILE A O 1
ATOM 660 N N . GLY A 1 85 ? 7.328 -2.804 -2.770 1.00 83.62 85 GLY A N 1
ATOM 661 C CA . GLY A 1 85 ? 6.417 -3.751 -2.124 1.00 83.62 85 GLY A CA 1
ATOM 662 C C . GLY A 1 85 ? 6.749 -3.897 -0.643 1.00 83.62 85 GLY A C 1
ATOM 663 O O . GLY A 1 85 ? 5.907 -3.655 0.218 1.00 83.62 85 GLY A O 1
ATOM 664 N N . ARG A 1 86 ? 8.033 -4.099 -0.336 1.00 83.38 86 ARG A N 1
ATOM 665 C CA . ARG A 1 86 ? 8.502 -4.201 1.050 1.00 83.38 86 ARG A CA 1
ATOM 666 C C . ARG A 1 86 ? 8.342 -2.895 1.834 1.00 83.38 86 ARG A C 1
ATOM 668 O O . ARG A 1 86 ? 8.200 -2.910 3.054 1.00 83.38 86 ARG A O 1
ATOM 675 N N . GLU A 1 87 ? 8.419 -1.741 1.170 1.00 84.75 87 GLU A N 1
ATOM 676 C CA . GLU A 1 87 ? 8.165 -0.449 1.823 1.00 84.75 87 GLU A CA 1
ATOM 677 C C . GLU A 1 87 ? 6.686 -0.240 2.147 1.00 84.75 87 GLU A C 1
ATOM 679 O O . GLU A 1 87 ? 6.355 0.268 3.218 1.00 84.75 87 GLU A O 1
ATOM 684 N N . LEU A 1 88 ? 5.807 -0.665 1.242 1.00 84.94 88 LEU A N 1
ATOM 685 C CA . LEU A 1 88 ? 4.364 -0.635 1.429 1.00 84.94 88 LEU A CA 1
ATOM 686 C C . LEU A 1 88 ? 3.945 -1.522 2.602 1.00 84.94 88 LEU A C 1
ATOM 688 O O . LEU A 1 88 ? 3.223 -1.042 3.472 1.00 84.94 88 LEU A O 1
ATOM 692 N N . GLU A 1 89 ? 4.466 -2.749 2.684 1.00 85.00 89 GLU A N 1
ATOM 693 C CA . GLU A 1 89 ? 4.248 -3.658 3.821 1.00 85.00 89 GLU A CA 1
ATOM 694 C C . GLU A 1 89 ? 4.663 -3.001 5.147 1.00 85.00 89 GLU A C 1
ATOM 696 O O . GLU A 1 89 ? 3.844 -2.858 6.055 1.00 85.00 89 GLU A O 1
ATOM 701 N N . ARG A 1 90 ? 5.880 -2.444 5.223 1.00 79.88 90 ARG A N 1
ATOM 702 C CA . ARG A 1 90 ? 6.335 -1.707 6.418 1.00 79.88 90 ARG A CA 1
ATOM 703 C C . ARG A 1 90 ? 5.510 -0.461 6.720 1.00 79.88 90 ARG A C 1
ATOM 705 O O . ARG A 1 90 ? 5.437 -0.011 7.863 1.00 79.88 90 ARG A O 1
ATOM 712 N N . SER A 1 91 ? 4.952 0.191 5.704 1.00 78.31 91 SER A N 1
ATOM 713 C CA . SER A 1 91 ? 4.062 1.341 5.888 1.00 78.31 91 SER A CA 1
ATOM 714 C C . SER A 1 91 ? 2.732 0.921 6.518 1.00 78.31 91 SER A C 1
ATOM 716 O O . SER A 1 91 ? 2.215 1.659 7.352 1.00 78.31 91 SER A O 1
ATOM 718 N N . LEU A 1 92 ? 2.221 -0.277 6.203 1.00 78.62 92 LEU A N 1
ATOM 719 C CA . LEU A 1 92 ? 1.051 -0.858 6.874 1.00 78.62 92 LEU A CA 1
ATOM 720 C C . LEU A 1 92 ? 1.340 -1.166 8.345 1.00 78.62 92 LEU A C 1
ATOM 722 O O . LEU A 1 92 ? 0.510 -0.873 9.202 1.00 78.62 92 LEU A O 1
ATOM 726 N N . GLU A 1 93 ? 2.524 -1.701 8.649 1.00 73.00 93 GLU A N 1
ATOM 727 C CA . GLU A 1 93 ? 2.953 -1.968 10.028 1.00 73.00 93 GLU A CA 1
ATOM 728 C C . GLU A 1 93 ? 3.095 -0.671 10.840 1.00 73.00 93 GLU A C 1
ATOM 730 O O . GLU A 1 93 ? 2.587 -0.569 11.956 1.00 73.00 93 GLU A O 1
ATOM 735 N N . ARG A 1 94 ? 3.710 0.363 10.248 1.00 65.69 94 ARG A N 1
ATOM 736 C CA . ARG A 1 94 ? 3.856 1.699 10.860 1.00 65.69 94 ARG A CA 1
ATOM 737 C C . ARG A 1 94 ? 2.556 2.505 10.884 1.00 65.69 94 ARG A C 1
ATOM 739 O O . ARG A 1 94 ? 2.436 3.443 11.665 1.00 65.69 94 ARG A O 1
ATOM 746 N N . GLY A 1 95 ? 1.577 2.166 10.046 1.00 59.72 95 GLY A N 1
ATOM 747 C CA . GLY A 1 95 ? 0.254 2.796 10.013 1.00 59.72 95 GLY A CA 1
ATOM 748 C C . GLY A 1 95 ? -0.517 2.640 11.324 1.00 59.72 95 GLY A C 1
ATOM 749 O O . GLY A 1 95 ? -1.357 3.483 11.627 1.00 59.72 95 GLY A O 1
ATOM 750 N N . ARG A 1 96 ? -0.153 1.641 12.138 1.00 52.75 96 ARG A N 1
ATOM 751 C CA . ARG A 1 96 ? -0.616 1.468 13.521 1.00 52.75 96 ARG A CA 1
ATOM 752 C C . ARG A 1 96 ? -0.251 2.652 14.430 1.00 52.75 96 ARG A C 1
ATOM 754 O O . ARG A 1 96 ? -0.940 2.882 15.416 1.00 52.75 96 ARG A O 1
ATOM 761 N N . ASP A 1 97 ? 0.775 3.422 14.061 1.00 49.12 97 ASP A N 1
ATOM 762 C CA . ASP A 1 97 ? 1.321 4.540 14.840 1.00 49.12 97 ASP A CA 1
ATOM 763 C C . ASP A 1 97 ? 0.923 5.928 14.295 1.00 49.12 97 ASP A C 1
ATOM 765 O O . ASP A 1 97 ? 1.013 6.935 14.993 1.00 49.12 97 ASP A O 1
ATOM 769 N N . ARG A 1 98 ? 0.370 6.025 13.071 1.00 50.78 98 ARG A N 1
ATOM 770 C CA . ARG A 1 98 ? -0.133 7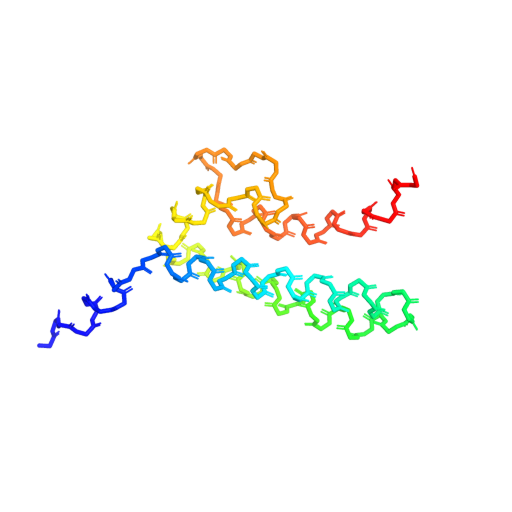.310 12.520 1.00 50.78 98 ARG A CA 1
ATOM 771 C C . ARG A 1 98 ? -1.488 7.747 13.098 1.00 50.78 98 ARG A C 1
ATOM 773 O O . ARG A 1 98 ? -2.214 8.522 12.478 1.00 50.78 98 ARG A O 1
ATOM 780 N N . GLY A 1 99 ? -1.811 7.269 14.296 1.00 46.22 99 GLY A N 1
ATOM 781 C CA . GLY A 1 99 ? -2.843 7.830 15.162 1.00 46.22 99 GLY A CA 1
ATOM 782 C C . GLY A 1 99 ? -2.370 9.034 15.987 1.00 46.22 99 GLY A C 1
ATOM 783 O O . GLY A 1 99 ? -3.200 9.633 16.661 1.00 46.22 99 GLY A O 1
ATOM 784 N N . MET A 1 100 ? -1.086 9.417 15.941 1.00 44.06 100 MET A N 1
ATOM 785 C CA . MET A 1 100 ? -0.567 10.556 16.710 1.00 44.06 100 MET A CA 1
ATOM 786 C C . MET A 1 100 ? 0.133 11.597 15.840 1.00 44.06 100 MET A C 1
ATOM 788 O O . MET A 1 100 ? 1.343 11.575 15.646 1.00 44.06 100 MET A O 1
ATOM 792 N N . SER A 1 101 ? -0.644 12.549 15.343 1.00 36.50 101 SER A N 1
ATOM 793 C CA . SER A 1 101 ? -0.246 13.958 15.255 1.00 36.50 101 SER A CA 1
ATOM 794 C C . SER A 1 101 ? -1.549 14.749 15.186 1.00 36.50 101 SER A C 1
ATOM 796 O O . SER A 1 101 ? -2.141 14.891 14.115 1.00 36.50 101 SER A O 1
ATOM 798 N N . LEU A 1 102 ? -2.047 15.095 16.377 1.00 38.88 102 LEU A N 1
ATOM 799 C CA . LEU A 1 102 ? -2.963 16.214 16.596 1.00 38.88 102 LEU A CA 1
ATOM 800 C C . LEU A 1 102 ? -2.308 17.512 16.112 1.00 38.88 102 LEU A C 1
ATOM 802 O O . LEU A 1 102 ? -1.066 17.610 16.248 1.00 38.88 102 LEU A O 1
#

Radius of gyration: 14.91 Å; chains: 1; bounding box: 33×32×46 Å

pLDDT: mean 75.76, std 15.09, range [36.5, 90.31]